Protein AF-T1A8V9-F1 (afdb_monomer)

Organism: NCBI:txid410659

Solvent-accessible surface area (backbone atoms only — not comparable to full-atom values): 9589 Å² total; per-residue (Å²): 87,64,84,59,50,48,57,68,60,52,50,52,54,52,43,55,54,43,43,75,70,75,42,54,69,46,78,44,52,84,74,65,46,68,75,54,47,57,52,51,51,59,44,57,76,64,73,70,62,53,62,66,59,52,40,50,54,50,48,50,42,48,51,51,43,40,65,73,47,48,50,55,38,48,75,71,71,28,50,74,46,60,74,53,56,71,68,54,47,49,56,58,28,43,79,59,70,44,58,63,68,63,60,52,62,76,48,71,85,59,79,80,70,95,72,84,83,74,47,82,65,59,67,69,61,28,51,52,46,43,50,69,74,30,94,45,84,80,68,58,46,61,69,83,10,33,44,81,71,63,74,40,97,45,56,71,59,8,40,73,76,96

Nearest PDB structures (foldseek):
  5h70-assembly1_B  TM=8.940E-01  e=1.070E-09  Sulfurisphaera tokodaii str. 7
  4rzx-assembly1_A  TM=8.769E-01  e=1.833E-09  Sulfurisphaera tokodaii str. 7
  2plr-assembly1_B  TM=8.848E-01  e=3.690E-09  Sulfurisphaera tokodaii str. 7
  5h56-assembly1_B  TM=8.043E-01  e=2.915E-06  Aquifex aeolicus VF5
  5xb5-assembly1_B  TM=7.440E-01  e=2.618E-06  Aquifex aeolicus VF5

Sequence (162 aa):
GTDGSGKSTQAELLKLYFESKGQGVVISSCNTAELIRGAIKKLKERNTLDPVTFCFLYAADFVDRFEHVIIPALSAGKVVIAEQYVYTVFARAIIRGIDRDWITGMFDFALTPARTFYLDVRFEDLLARIQWKSRDERYFDYYEAGMDLNLAGRKKDSFVLY

InterPro domains:
  IPR027417 P-loop containing nucleoside triphosphate hydrolase [G3DSA:3.40.50.300] (1-159)
  IPR027417 P-loop containing nucleoside triphosphate hydrolase [SSF52540] (1-141)
  IPR039430 Thymidylate kinase-like domain [PF02223] (1-137)

pLDDT: mean 84.57, std 12.15, range [51.53, 98.25]

Secondary structure (DSSP, 8-state):
--TTS-HHHHHHHHHHHHHTTT--EEEE-TT--HHHHHHHHHHHHHT---HHHHHHHHHHHHHHHIIIIIHHHHHTT-EEEESS-HHHHHHHHHHTT--HHHHHHTTTTSPPPS--------HHHHHHHHHHH-SSGGGS-TTTTTGGGT--SSHHHHHHH-

Structure (mmCIF, N/CA/C/O backbone):
data_AF-T1A8V9-F1
#
_entry.id   AF-T1A8V9-F1
#
loop_
_atom_site.group_PDB
_atom_site.id
_atom_site.type_symbol
_atom_site.label_atom_id
_atom_site.label_alt_id
_atom_site.label_comp_id
_atom_site.label_asym_id
_atom_site.label_entity_id
_atom_site.label_seq_id
_atom_site.pdbx_PDB_ins_code
_atom_site.Cartn_x
_atom_site.Cartn_y
_atom_site.Cartn_z
_atom_site.occupancy
_atom_site.B_iso_or_equiv
_atom_site.auth_seq_id
_atom_site.auth_comp_id
_atom_site.auth_asym_id
_atom_site.auth_atom_id
_atom_site.pdbx_PDB_model_num
ATOM 1 N N . GLY A 1 1 ? -4.879 4.881 -6.282 1.00 78.88 1 GLY A N 1
ATOM 2 C CA . GLY A 1 1 ? -4.334 6.144 -6.807 1.00 78.88 1 GLY A CA 1
ATOM 3 C C . GLY A 1 1 ? -2.822 6.112 -6.758 1.00 78.88 1 GLY A C 1
ATOM 4 O O . GLY A 1 1 ? -2.252 5.545 -5.827 1.00 78.88 1 GLY A O 1
ATOM 5 N N . THR A 1 2 ? -2.172 6.697 -7.752 1.00 80.19 2 THR A N 1
ATOM 6 C CA . THR A 1 2 ? -0.707 6.783 -7.866 1.00 80.19 2 THR A CA 1
ATOM 7 C C . THR A 1 2 ? -0.133 7.847 -6.924 1.00 80.19 2 THR A C 1
ATOM 9 O O . THR A 1 2 ? -0.859 8.492 -6.153 1.00 80.19 2 THR A O 1
ATOM 12 N N . ASP A 1 3 ? 1.185 7.990 -6.879 1.00 78.44 3 ASP A N 1
ATOM 13 C CA . ASP A 1 3 ? 1.815 9.030 -6.067 1.00 78.44 3 ASP A CA 1
ATOM 14 C C . ASP A 1 3 ? 1.477 10.425 -6.591 1.00 78.44 3 ASP A C 1
ATOM 16 O O . ASP A 1 3 ? 1.291 10.638 -7.781 1.00 78.44 3 ASP A O 1
ATOM 20 N N . GLY A 1 4 ? 1.273 11.375 -5.676 1.00 78.88 4 GLY A N 1
ATOM 21 C CA . GLY A 1 4 ? 0.728 12.694 -6.022 1.00 78.88 4 GLY A CA 1
ATOM 22 C C . GLY A 1 4 ? -0.802 12.751 -6.173 1.00 78.88 4 GLY A C 1
ATOM 23 O O . GLY A 1 4 ? -1.358 13.850 -6.234 1.00 78.88 4 GLY A O 1
ATOM 24 N N . SER A 1 5 ? -1.519 11.620 -6.117 1.00 86.75 5 SER A N 1
ATOM 25 C CA . SER A 1 5 ? -2.989 11.615 -6.246 1.00 86.75 5 SER A CA 1
ATOM 26 C C . SER A 1 5 ? -3.730 12.224 -5.045 1.00 86.75 5 SER A C 1
ATOM 28 O O . SER A 1 5 ? -4.929 12.473 -5.121 1.00 86.75 5 SER A O 1
ATOM 30 N N . GLY A 1 6 ? -3.033 12.472 -3.931 1.00 88.06 6 GLY A N 1
ATOM 31 C CA . GLY A 1 6 ? -3.613 13.045 -2.710 1.00 88.06 6 GLY A CA 1
ATOM 32 C C . GLY A 1 6 ? -4.099 12.018 -1.684 1.00 88.06 6 GLY A C 1
ATOM 33 O O . GLY A 1 6 ? -4.809 12.402 -0.760 1.00 88.06 6 GLY A O 1
ATOM 34 N N . LYS A 1 7 ? -3.703 10.739 -1.813 1.00 90.38 7 LYS A N 1
ATOM 35 C CA . LYS A 1 7 ? -4.072 9.650 -0.882 1.00 90.38 7 LYS A CA 1
ATOM 36 C C . LYS A 1 7 ? -3.896 10.045 0.583 1.00 90.38 7 LYS A C 1
ATOM 38 O O . LYS A 1 7 ? -4.854 9.970 1.338 1.00 90.38 7 LYS A O 1
ATOM 43 N N . SER A 1 8 ? -2.713 10.540 0.944 1.00 88.62 8 SER A N 1
ATOM 44 C CA . SER A 1 8 ? -2.391 10.900 2.328 1.00 88.62 8 SER A CA 1
ATOM 45 C C . SER A 1 8 ? -3.218 12.053 2.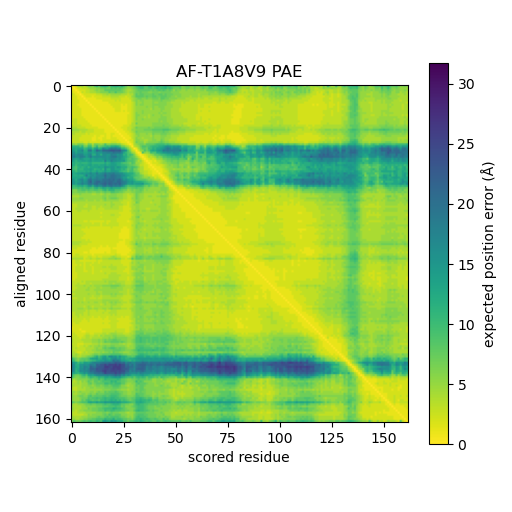857 1.00 88.62 8 SER A C 1
ATOM 47 O O . SER A 1 8 ? -3.701 12.004 3.979 1.00 88.62 8 SER A O 1
ATOM 49 N N . THR A 1 9 ? -3.469 13.062 2.025 1.00 92.00 9 THR A N 1
ATOM 50 C CA . THR A 1 9 ? -4.365 14.160 2.395 1.00 92.00 9 THR A CA 1
ATOM 51 C C . THR A 1 9 ? -5.773 13.641 2.671 1.00 92.00 9 THR A C 1
ATOM 53 O O . THR A 1 9 ? -6.365 13.994 3.683 1.00 92.00 9 THR A O 1
ATOM 56 N N . GLN A 1 10 ? -6.303 12.776 1.805 1.00 94.69 10 GLN A N 1
ATOM 57 C CA . GLN A 1 10 ? -7.641 12.214 1.987 1.00 94.69 10 GLN A CA 1
ATOM 58 C C . GLN A 1 10 ? -7.713 11.251 3.180 1.00 94.69 10 GLN A C 1
ATOM 60 O O . GLN A 1 10 ? -8.709 11.253 3.895 1.00 94.69 10 GLN A O 1
ATOM 65 N N . ALA A 1 11 ? -6.659 10.473 3.436 1.00 94.69 11 ALA A N 1
ATOM 66 C CA . ALA A 1 11 ? -6.573 9.587 4.593 1.00 94.69 11 ALA A CA 1
ATOM 67 C C . ALA A 1 11 ? -6.598 10.370 5.914 1.00 94.69 11 ALA A C 1
ATOM 69 O O . ALA A 1 11 ? -7.358 10.013 6.811 1.00 94.69 11 ALA A O 1
ATOM 70 N N . GLU A 1 12 ? -5.837 11.463 6.014 1.00 95.38 12 GLU A N 1
ATOM 71 C CA . GLU A 1 12 ? -5.840 12.336 7.196 1.00 95.38 12 GLU A CA 1
ATOM 72 C C . GLU A 1 12 ? -7.191 13.036 7.391 1.00 95.38 12 GLU A C 1
ATOM 74 O O . GLU A 1 12 ? -7.726 13.059 8.496 1.00 95.38 12 GLU A O 1
ATOM 79 N N . LEU A 1 13 ? -7.805 13.550 6.320 1.00 97.12 13 LEU A N 1
ATOM 80 C CA . LEU A 1 13 ? -9.140 14.154 6.406 1.00 97.12 13 LEU A CA 1
ATOM 81 C C . LEU A 1 13 ? -10.201 13.140 6.854 1.00 97.12 13 LEU A C 1
ATOM 83 O O . LEU A 1 13 ? -11.053 13.454 7.685 1.00 97.12 13 LEU A O 1
ATOM 87 N N . LEU A 1 14 ? -10.139 11.915 6.330 1.00 96.69 14 LEU A N 1
ATOM 88 C CA . LEU A 1 14 ? -11.053 10.843 6.708 1.00 96.69 14 LEU A CA 1
ATOM 89 C C . LEU A 1 14 ? -10.827 10.391 8.156 1.00 96.69 14 LEU A C 1
ATOM 91 O O . LEU A 1 14 ? -11.791 10.111 8.869 1.00 96.69 14 LEU A O 1
ATOM 95 N N . LYS A 1 15 ? -9.572 10.370 8.611 1.00 97.06 15 LYS A N 1
ATOM 96 C CA . LYS A 1 15 ? -9.235 10.128 10.013 1.00 97.06 15 LYS A CA 1
ATOM 97 C C . LYS A 1 15 ? -9.873 11.176 10.917 1.00 97.06 15 LYS A C 1
ATOM 99 O O . LYS A 1 15 ? -10.619 10.799 11.817 1.00 97.06 15 LYS A O 1
ATOM 104 N N . LEU A 1 16 ? -9.666 12.462 10.629 1.00 97.94 16 LEU A N 1
ATOM 105 C CA . LEU A 1 16 ? -10.261 13.558 11.400 1.00 97.94 16 LEU A CA 1
ATOM 106 C C . LEU A 1 16 ? -11.791 13.467 11.436 1.00 97.94 16 LEU A C 1
ATOM 108 O O . LEU A 1 16 ? -12.404 13.695 12.478 1.00 97.94 16 LEU A O 1
ATOM 112 N N . TYR A 1 17 ? -12.419 13.095 10.317 1.00 97.94 17 TYR A N 1
ATOM 113 C CA . TYR A 1 17 ? -13.862 12.882 10.262 1.00 97.94 17 TYR A CA 1
ATOM 114 C C . TYR A 1 17 ? -14.322 11.804 11.255 1.00 97.94 17 TYR A C 1
ATOM 116 O O . TYR A 1 17 ? -15.231 12.060 12.043 1.00 97.94 17 TYR A O 1
ATOM 124 N N . PHE A 1 18 ? -13.698 10.626 11.267 1.00 97.81 18 PHE A N 1
ATOM 125 C CA . PHE A 1 18 ? -14.088 9.545 12.178 1.00 97.81 18 PHE A CA 1
ATOM 126 C C . PHE A 1 18 ? -13.736 9.834 13.643 1.00 97.81 18 PHE A C 1
ATOM 128 O O . PHE A 1 18 ? -14.541 9.556 14.535 1.00 97.81 18 PHE A O 1
ATOM 135 N N . GLU A 1 19 ? -12.594 10.471 13.900 1.00 97.50 19 GLU A N 1
ATOM 136 C CA . GLU A 1 19 ? -12.224 10.929 15.243 1.00 97.50 19 GLU A CA 1
ATOM 137 C C . GLU A 1 19 ? -13.238 11.952 15.778 1.00 97.50 19 GLU A C 1
ATOM 139 O O . GLU A 1 19 ? -13.651 11.860 16.934 1.00 97.50 19 GLU A O 1
ATOM 144 N N . SER A 1 20 ? -13.753 12.853 14.928 1.00 98.00 20 SER A N 1
ATOM 145 C CA . SER A 1 20 ? -14.822 13.796 15.308 1.00 98.00 20 SER A CA 1
ATOM 146 C C . SER A 1 20 ? -16.146 13.113 15.687 1.00 98.00 20 SER A C 1
ATOM 148 O O . SER A 1 20 ? -17.005 13.725 16.322 1.00 98.00 20 SER A O 1
ATOM 150 N N . LYS A 1 21 ? -16.321 11.839 15.313 1.00 97.62 21 LYS A N 1
ATOM 151 C CA . LYS A 1 21 ? -17.457 10.987 15.697 1.00 97.62 21 LYS A CA 1
ATOM 152 C C . LYS A 1 21 ? -17.164 10.117 16.925 1.00 97.62 21 LYS A C 1
ATOM 154 O O . LYS A 1 21 ? -17.990 9.278 17.272 1.00 97.62 21 LYS A O 1
ATOM 159 N N . GLY A 1 22 ? -16.017 10.307 17.579 1.00 97.25 22 GLY A N 1
ATOM 160 C CA . GLY A 1 22 ? -15.609 9.549 18.762 1.00 97.25 22 GLY A CA 1
ATOM 161 C C . GLY A 1 22 ? -15.075 8.148 18.458 1.00 97.25 22 GLY A C 1
ATOM 162 O O . GLY A 1 22 ? -14.997 7.320 19.362 1.00 97.25 22 GLY A O 1
ATOM 163 N N . GLN A 1 23 ? -14.723 7.853 17.203 1.00 97.31 23 GLN A N 1
ATOM 164 C CA . GLN A 1 23 ? -14.173 6.552 16.824 1.00 97.31 23 GLN A CA 1
ATOM 165 C C . GLN A 1 23 ? -12.646 6.558 16.909 1.00 97.31 23 GLN A C 1
ATOM 167 O O . GLN A 1 23 ? -11.992 7.519 16.512 1.00 97.31 23 GLN A O 1
ATOM 172 N N . GLY A 1 24 ? -12.067 5.458 17.393 1.00 97.50 24 GLY A N 1
ATOM 173 C CA . GLY A 1 24 ? -10.626 5.243 17.302 1.00 97.50 24 GLY A CA 1
ATOM 174 C C . GLY A 1 24 ? -10.225 4.951 15.857 1.00 97.50 24 GLY A C 1
ATOM 175 O O . GLY A 1 24 ? -10.853 4.115 15.208 1.00 97.50 24 GLY A O 1
ATOM 176 N N . VAL A 1 25 ? -9.176 5.608 15.362 1.00 97.88 25 VAL A N 1
ATOM 177 C CA . VAL A 1 25 ? -8.714 5.466 13.974 1.00 97.88 25 VAL A CA 1
ATOM 178 C C . VAL A 1 25 ? -7.221 5.157 13.925 1.00 97.88 25 VAL A C 1
ATOM 180 O O . VAL A 1 25 ? -6.434 5.700 14.699 1.00 97.88 25 VAL A O 1
ATOM 183 N N . VAL A 1 26 ? -6.819 4.291 12.997 1.00 96.25 26 VAL A N 1
ATOM 184 C CA . VAL A 1 26 ? -5.416 3.997 12.682 1.00 96.25 26 VAL A CA 1
ATOM 185 C C . VAL A 1 26 ? -5.196 4.161 11.183 1.00 96.25 26 VAL A C 1
ATOM 187 O O . VAL A 1 26 ? -5.954 3.621 10.380 1.00 96.25 26 VAL A O 1
ATOM 190 N N . ILE A 1 27 ? -4.140 4.882 10.802 1.00 94.25 27 ILE A N 1
ATOM 191 C CA . ILE A 1 27 ? -3.679 4.946 9.411 1.00 94.25 27 ILE A CA 1
ATOM 192 C C . ILE A 1 27 ? -2.541 3.936 9.228 1.00 94.25 27 ILE A C 1
ATOM 194 O O . ILE A 1 27 ? -1.554 3.980 9.960 1.00 94.25 27 ILE A O 1
ATOM 198 N N . SER A 1 28 ? -2.665 3.050 8.238 1.00 90.88 28 SER A N 1
ATOM 199 C CA . SER A 1 28 ? -1.595 2.147 7.797 1.00 90.88 28 SER A CA 1
ATOM 200 C C . SER A 1 28 ? -1.003 2.657 6.482 1.00 90.88 28 SER A C 1
ATOM 202 O O . SER A 1 28 ? -1.644 2.599 5.428 1.00 90.88 28 SER A O 1
ATOM 204 N N . SER A 1 29 ? 0.226 3.168 6.543 1.00 80.88 29 SER A N 1
ATOM 205 C CA . SER A 1 29 ? 0.986 3.641 5.382 1.00 80.88 29 SER A CA 1
ATOM 206 C C . SER A 1 29 ? 2.055 2.617 4.988 1.00 80.88 29 SER A C 1
ATOM 208 O O . SER A 1 29 ? 2.702 2.042 5.858 1.00 80.88 29 SER A O 1
ATOM 210 N N . CYS A 1 30 ? 2.311 2.417 3.686 1.00 64.62 30 CYS A N 1
ATOM 211 C CA . CYS A 1 30 ? 3.382 1.521 3.175 1.00 64.62 30 CYS A CA 1
ATOM 212 C C . CYS A 1 30 ? 4.795 1.920 3.645 1.00 64.62 30 CYS A C 1
ATOM 214 O O . CYS A 1 30 ? 5.744 1.160 3.564 1.00 64.62 30 CYS A O 1
ATOM 216 N N . ASN A 1 31 ? 4.877 3.122 4.211 1.00 59.50 31 ASN A N 1
ATOM 217 C CA . ASN A 1 31 ? 5.856 3.574 5.171 1.00 59.50 31 ASN A CA 1
ATOM 218 C C . ASN A 1 31 ? 6.397 2.535 6.162 1.00 59.50 31 ASN A C 1
ATOM 220 O O . ASN A 1 31 ? 7.575 2.537 6.446 1.00 59.50 31 ASN A O 1
ATOM 224 N N . THR A 1 32 ? 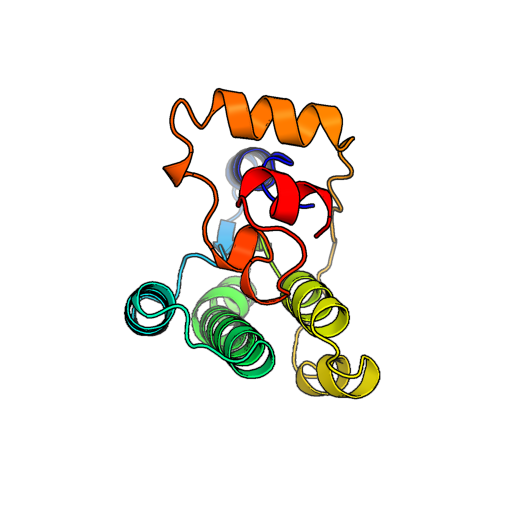5.513 1.820 6.868 1.00 51.97 32 THR A N 1
ATOM 225 C CA . THR A 1 32 ? 5.667 1.712 8.334 1.00 51.97 32 THR A CA 1
ATOM 226 C C . THR A 1 32 ? 6.660 0.672 8.857 1.00 51.97 32 THR A C 1
ATOM 228 O O . THR A 1 32 ? 7.235 0.940 9.914 1.00 51.97 32 THR A O 1
ATOM 231 N N . ALA A 1 33 ? 6.953 -0.419 8.142 1.00 58.12 33 ALA A N 1
ATOM 232 C CA . ALA A 1 33 ? 7.840 -1.470 8.649 1.00 58.12 33 ALA A CA 1
ATOM 233 C C . ALA A 1 33 ? 9.300 -0.981 8.740 1.00 58.12 33 ALA A C 1
ATOM 235 O O . ALA A 1 33 ? 10.024 -0.874 7.747 1.00 58.12 33 ALA A O 1
ATOM 236 N N . GLU A 1 34 ? 9.753 -0.642 9.947 1.00 58.75 34 GLU A N 1
ATOM 237 C CA . GLU A 1 34 ? 11.093 -0.097 10.211 1.00 58.75 34 GLU A CA 1
ATOM 238 C C . GLU A 1 34 ? 12.213 -1.064 9.781 1.00 58.75 34 GLU A C 1
ATOM 240 O O . GLU A 1 34 ? 13.194 -0.650 9.154 1.00 58.75 34 GLU A O 1
ATOM 245 N N . LEU A 1 35 ? 12.009 -2.367 10.014 1.00 58.56 35 LEU A N 1
ATOM 246 C CA . LEU A 1 35 ? 12.926 -3.445 9.626 1.00 58.56 35 LEU A CA 1
ATOM 247 C C . LEU A 1 35 ? 13.109 -3.540 8.106 1.00 58.56 35 LEU A C 1
ATOM 249 O O . LEU A 1 35 ? 14.233 -3.644 7.606 1.00 58.56 35 LEU A O 1
ATOM 253 N N . ILE A 1 36 ? 12.008 -3.462 7.361 1.00 65.06 36 ILE A N 1
ATOM 254 C CA . ILE A 1 36 ? 12.012 -3.613 5.905 1.00 65.06 36 ILE A CA 1
ATOM 255 C C . ILE A 1 36 ? 12.495 -2.323 5.243 1.00 65.06 36 ILE A C 1
ATOM 257 O O . ILE A 1 36 ? 13.233 -2.384 4.262 1.00 65.06 36 ILE A O 1
ATOM 261 N N . ARG A 1 37 ? 12.214 -1.150 5.825 1.00 65.56 37 ARG A N 1
ATOM 262 C CA . ARG A 1 37 ? 12.735 0.135 5.335 1.00 65.56 37 ARG A CA 1
ATOM 263 C C . ARG A 1 37 ? 14.252 0.176 5.250 1.00 65.56 37 ARG A C 1
ATOM 265 O O . ARG A 1 37 ? 14.780 0.664 4.255 1.00 65.56 37 ARG A O 1
ATOM 272 N N . GLY A 1 38 ? 14.959 -0.324 6.264 1.00 67.25 38 GLY A N 1
ATOM 273 C CA . GLY A 1 38 ? 16.424 -0.358 6.256 1.00 67.25 38 GLY A CA 1
ATOM 274 C C . GLY A 1 38 ? 16.980 -1.249 5.141 1.00 67.25 38 GLY A C 1
ATOM 275 O O . GLY A 1 38 ? 17.915 -0.854 4.439 1.00 67.25 38 GLY A O 1
ATOM 276 N N . ALA A 1 39 ? 16.376 -2.424 4.949 1.00 67.94 39 ALA A N 1
ATOM 277 C CA . ALA A 1 39 ? 16.751 -3.365 3.897 1.00 67.94 39 ALA A CA 1
ATOM 278 C C . ALA A 1 39 ? 16.419 -2.816 2.503 1.00 67.94 39 ALA A C 1
ATOM 280 O O . ALA A 1 39 ? 17.309 -2.731 1.659 1.00 67.94 39 ALA A O 1
ATOM 281 N N . ILE A 1 40 ? 15.182 -2.352 2.290 1.00 67.94 40 ILE A N 1
ATOM 282 C CA . ILE A 1 40 ? 14.748 -1.700 1.052 1.00 67.94 40 ILE A CA 1
ATOM 283 C C . ILE A 1 40 ? 15.671 -0.529 0.742 1.00 67.94 40 ILE A C 1
ATOM 285 O O . ILE A 1 40 ? 16.181 -0.459 -0.365 1.00 67.94 40 ILE A O 1
ATOM 289 N N . LYS A 1 41 ? 15.956 0.363 1.697 1.00 68.38 41 LYS A N 1
ATOM 290 C CA . LYS A 1 41 ? 16.827 1.521 1.462 1.00 68.38 41 LYS A CA 1
ATOM 291 C C . LYS A 1 41 ? 18.223 1.103 0.988 1.00 68.38 41 LYS A C 1
ATOM 293 O O . LYS A 1 41 ? 18.674 1.593 -0.042 1.00 68.38 41 LYS A O 1
ATOM 298 N N . LYS A 1 42 ? 18.874 0.160 1.678 1.00 68.81 42 LYS A N 1
ATOM 299 C CA . LYS A 1 42 ? 20.209 -0.342 1.297 1.00 68.81 42 LYS A CA 1
ATOM 300 C C . LYS A 1 42 ? 20.218 -1.043 -0.062 1.00 68.81 42 LYS A C 1
ATOM 302 O O . LYS A 1 42 ? 21.194 -0.951 -0.801 1.00 68.81 42 LYS A O 1
ATOM 307 N N . LEU A 1 43 ? 19.150 -1.764 -0.390 1.00 66.38 43 LEU A N 1
ATOM 308 C CA . LEU A 1 43 ? 19.018 -2.465 -1.667 1.00 66.38 43 LEU A CA 1
ATOM 309 C C . LEU A 1 43 ? 18.673 -1.494 -2.807 1.00 66.38 43 LEU A C 1
ATOM 311 O O . LEU A 1 43 ? 19.187 -1.635 -3.917 1.00 66.38 43 LEU A O 1
ATOM 315 N N . LYS A 1 44 ? 17.887 -0.451 -2.514 1.00 65.12 44 LYS A N 1
ATOM 316 C CA . LYS A 1 44 ? 17.612 0.660 -3.427 1.00 65.12 44 LYS A CA 1
ATOM 317 C C . LYS A 1 44 ? 18.878 1.440 -3.763 1.00 65.12 44 LYS A C 1
ATOM 319 O O . LYS A 1 44 ? 19.081 1.761 -4.922 1.00 65.12 44 LYS A O 1
ATOM 324 N N . GLU A 1 45 ? 19.759 1.679 -2.792 1.00 66.94 45 GLU A N 1
ATOM 325 C CA . GLU A 1 45 ? 21.043 2.368 -3.010 1.00 66.94 45 GLU A CA 1
ATOM 326 C C . GLU A 1 45 ? 21.952 1.654 -4.023 1.00 66.94 45 GLU A C 1
ATOM 328 O O . GLU A 1 45 ? 22.780 2.299 -4.663 1.00 66.94 45 GLU A O 1
ATOM 333 N N . ARG A 1 46 ? 21.788 0.336 -4.204 1.00 65.81 46 ARG A N 1
ATOM 334 C CA . ARG A 1 46 ? 22.574 -0.450 -5.163 1.00 65.81 46 ARG A CA 1
ATOM 335 C C . ARG A 1 46 ? 21.943 -0.553 -6.553 1.00 65.81 46 ARG A C 1
ATOM 337 O O . ARG A 1 46 ? 22.638 -0.978 -7.464 1.00 65.81 46 ARG A O 1
ATOM 344 N N . ASN A 1 47 ? 20.673 -0.167 -6.738 1.00 66.75 47 ASN A N 1
ATOM 345 C CA . ASN A 1 47 ? 19.921 -0.307 -8.002 1.00 66.75 47 ASN A CA 1
ATOM 346 C C . ASN A 1 47 ? 20.032 -1.704 -8.660 1.00 66.75 47 ASN A C 1
ATOM 348 O O . ASN A 1 47 ? 19.965 -1.824 -9.877 1.00 66.75 47 ASN A O 1
ATOM 352 N N . THR A 1 48 ? 20.236 -2.762 -7.870 1.00 66.44 48 THR A N 1
ATOM 353 C CA . THR A 1 48 ? 20.458 -4.130 -8.372 1.00 66.44 48 THR A CA 1
ATOM 354 C C . THR A 1 48 ? 19.338 -5.093 -7.992 1.00 66.44 48 THR A C 1
ATOM 356 O O . THR A 1 48 ? 19.539 -6.304 -8.052 1.00 66.44 48 THR A O 1
ATOM 359 N N . LEU A 1 49 ? 18.194 -4.599 -7.512 1.00 71.44 49 LEU A N 1
ATOM 360 C CA . LEU A 1 49 ? 17.080 -5.492 -7.220 1.00 71.44 49 LEU A CA 1
ATOM 361 C C . LEU A 1 49 ? 16.424 -5.911 -8.522 1.00 71.44 49 LEU A C 1
ATOM 363 O O . LEU A 1 49 ? 15.954 -5.072 -9.286 1.00 71.44 49 LEU A O 1
ATOM 367 N N . ASP A 1 50 ? 16.348 -7.220 -8.714 1.00 78.06 50 ASP A N 1
ATOM 368 C CA . ASP A 1 50 ? 15.456 -7.798 -9.700 1.00 78.06 50 ASP A CA 1
ATOM 369 C C . ASP A 1 50 ? 14.000 -7.346 -9.419 1.00 78.06 50 ASP A C 1
ATOM 371 O O . ASP A 1 50 ? 13.601 -7.293 -8.242 1.00 78.06 50 ASP A O 1
ATOM 375 N N . PRO A 1 51 ? 13.197 -7.018 -10.452 1.00 76.06 51 PRO A N 1
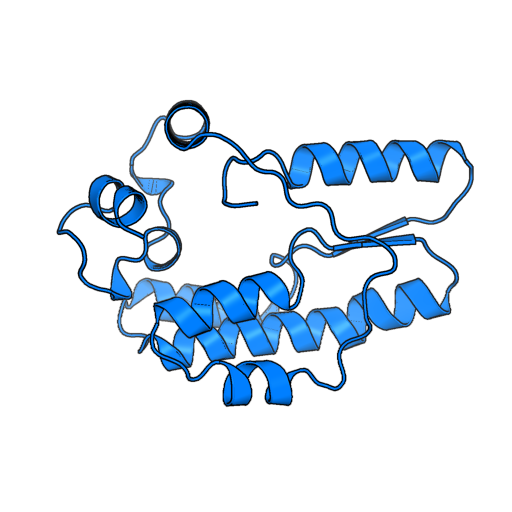ATOM 376 C CA . PRO A 1 51 ? 11.821 -6.549 -10.290 1.00 76.06 51 PRO A CA 1
ATOM 377 C C . PRO A 1 51 ? 10.954 -7.462 -9.412 1.00 76.06 51 PRO A C 1
ATOM 379 O O . PRO A 1 51 ? 10.156 -6.971 -8.609 1.00 76.06 51 PRO A O 1
ATOM 382 N N . VAL A 1 52 ? 11.150 -8.783 -9.489 1.00 80.19 52 VAL A N 1
ATOM 383 C CA . VAL A 1 52 ? 10.403 -9.747 -8.671 1.00 80.19 52 VAL A CA 1
ATOM 384 C C . VAL A 1 52 ? 10.798 -9.630 -7.199 1.00 80.19 52 VAL A C 1
ATOM 386 O O . VAL A 1 52 ? 9.941 -9.627 -6.313 1.00 80.19 52 VAL A O 1
ATOM 389 N N . THR A 1 53 ? 12.090 -9.442 -6.921 1.00 82.31 53 THR A N 1
ATOM 390 C CA . THR A 1 53 ? 12.584 -9.222 -5.551 1.00 82.31 53 THR A CA 1
ATOM 391 C C . THR A 1 53 ? 11.996 -7.946 -4.954 1.00 82.31 53 THR A C 1
ATOM 393 O O . THR A 1 53 ? 11.580 -7.935 -3.795 1.00 82.31 53 THR A O 1
ATOM 396 N N . PHE A 1 54 ? 11.906 -6.874 -5.745 1.00 78.44 54 PHE A N 1
ATOM 397 C CA . PHE A 1 54 ? 11.269 -5.634 -5.308 1.00 78.44 54 PHE A CA 1
ATOM 398 C C . PHE A 1 54 ? 9.798 -5.853 -4.921 1.00 78.44 54 PHE A C 1
ATOM 400 O O . PHE A 1 54 ? 9.367 -5.398 -3.860 1.00 78.44 54 PHE A O 1
ATOM 407 N N . CYS A 1 55 ? 9.040 -6.611 -5.716 1.00 80.62 55 CYS A N 1
ATOM 408 C CA . CYS A 1 55 ? 7.657 -6.964 -5.394 1.00 80.62 55 CYS A CA 1
ATOM 409 C 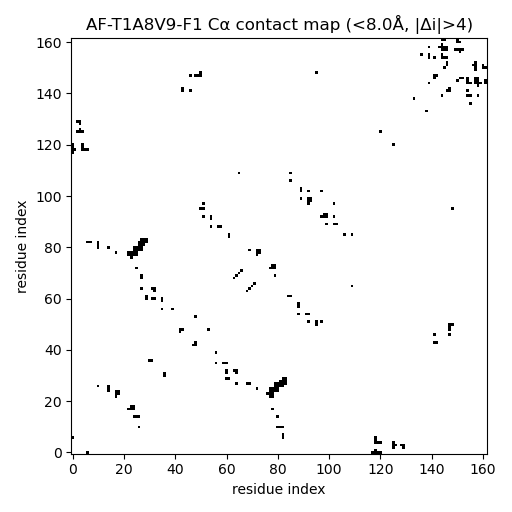C . CYS A 1 55 ? 7.534 -7.757 -4.089 1.00 80.62 55 CYS A C 1
ATOM 411 O O . CYS A 1 55 ? 6.660 -7.449 -3.279 1.00 80.62 55 CYS A O 1
ATOM 413 N N . PHE A 1 56 ? 8.430 -8.715 -3.838 1.00 84.19 56 PHE A N 1
ATOM 414 C CA . PHE A 1 56 ? 8.435 -9.460 -2.578 1.00 84.19 56 PHE A CA 1
ATOM 415 C C . PHE A 1 56 ? 8.746 -8.591 -1.361 1.00 84.19 56 PHE A C 1
ATOM 417 O O . PHE A 1 56 ? 8.184 -8.819 -0.295 1.00 84.19 56 PHE A O 1
ATOM 424 N N . LEU A 1 57 ? 9.593 -7.569 -1.500 1.00 83.75 57 LEU A N 1
ATOM 425 C CA . LEU A 1 57 ? 9.847 -6.630 -0.405 1.00 83.75 57 LEU A CA 1
ATOM 426 C C . LEU A 1 57 ? 8.587 -5.826 -0.050 1.00 83.75 57 LEU A C 1
ATOM 428 O O . LEU A 1 57 ? 8.301 -5.629 1.130 1.00 83.75 57 LEU A O 1
ATOM 432 N N . TYR A 1 58 ? 7.798 -5.423 -1.050 1.00 82.00 58 TYR A N 1
ATOM 433 C CA . TYR A 1 58 ? 6.491 -4.793 -0.819 1.00 82.00 58 TYR A CA 1
ATOM 434 C C . TYR A 1 58 ? 5.463 -5.767 -0.240 1.00 82.00 58 TYR A C 1
ATOM 436 O O . TYR A 1 58 ? 4.664 -5.378 0.610 1.00 82.00 58 TYR A O 1
ATOM 444 N N . ALA A 1 59 ? 5.489 -7.029 -0.672 1.00 87.44 59 ALA A N 1
ATOM 445 C CA . ALA A 1 59 ? 4.658 -8.078 -0.097 1.00 87.44 59 ALA A CA 1
ATOM 446 C C . ALA A 1 59 ? 4.971 -8.288 1.391 1.00 87.44 59 ALA A C 1
ATOM 448 O O . ALA A 1 59 ? 4.058 -8.315 2.212 1.00 87.44 59 ALA A O 1
ATOM 449 N N . ALA A 1 60 ? 6.256 -8.361 1.742 1.00 87.56 60 ALA A N 1
ATOM 450 C CA . ALA A 1 60 ? 6.708 -8.497 3.120 1.00 87.56 60 ALA A CA 1
ATOM 451 C C . ALA A 1 60 ? 6.300 -7.290 3.982 1.00 87.56 60 ALA A C 1
ATOM 453 O O . ALA A 1 60 ? 5.802 -7.485 5.087 1.00 87.56 60 ALA A O 1
ATOM 454 N N . ASP A 1 61 ? 6.441 -6.057 3.471 1.00 85.75 61 ASP A N 1
ATOM 455 C CA . ASP A 1 61 ? 5.963 -4.850 4.170 1.00 85.75 61 ASP A CA 1
ATOM 456 C C . ASP A 1 61 ? 4.453 -4.900 4.413 1.00 85.75 61 ASP A C 1
ATOM 458 O O . ASP A 1 61 ? 3.979 -4.564 5.499 1.00 85.75 61 ASP A O 1
ATOM 462 N N . PHE A 1 62 ? 3.682 -5.341 3.416 1.00 89.69 62 PHE A N 1
ATOM 463 C CA . PHE A 1 62 ? 2.247 -5.498 3.586 1.00 89.69 62 PHE A CA 1
ATOM 464 C C . PHE A 1 62 ? 1.914 -6.513 4.680 1.00 89.69 62 PHE A C 1
ATOM 466 O O . PHE A 1 62 ? 1.111 -6.188 5.549 1.00 89.69 62 PHE A O 1
ATOM 473 N N . VAL A 1 63 ? 2.516 -7.706 4.646 1.00 90.75 63 VAL A N 1
ATOM 474 C CA . VAL A 1 63 ? 2.265 -8.768 5.636 1.00 90.75 63 VAL A CA 1
ATOM 475 C C . VAL A 1 63 ? 2.590 -8.274 7.044 1.00 90.75 63 VAL A C 1
ATOM 477 O O . VAL A 1 63 ? 1.771 -8.427 7.946 1.00 90.75 63 VAL A O 1
ATOM 480 N N . ASP A 1 64 ? 3.732 -7.606 7.225 1.00 89.12 64 ASP A N 1
ATOM 481 C CA . ASP A 1 64 ? 4.129 -7.052 8.521 1.00 89.12 64 ASP A CA 1
ATOM 482 C C . ASP A 1 64 ? 3.095 -6.052 9.059 1.00 89.12 64 ASP A C 1
ATOM 484 O O . ASP A 1 64 ? 2.617 -6.173 10.189 1.00 89.12 64 ASP A O 1
ATOM 488 N N . ARG A 1 65 ? 2.671 -5.093 8.227 1.00 90.25 65 ARG A N 1
ATOM 489 C CA . ARG A 1 65 ? 1.636 -4.123 8.615 1.00 90.25 65 ARG A CA 1
ATOM 490 C C . ARG A 1 65 ? 0.280 -4.779 8.822 1.00 90.25 65 ARG A C 1
ATOM 492 O O . ARG A 1 65 ? -0.502 -4.309 9.648 1.00 90.25 65 ARG A O 1
ATOM 499 N N . PHE A 1 66 ? -0.032 -5.814 8.057 1.00 92.81 66 PHE A N 1
ATOM 500 C CA . PHE A 1 66 ? -1.291 -6.524 8.165 1.00 92.81 66 PHE A CA 1
ATOM 501 C C . PHE A 1 66 ? -1.414 -7.186 9.542 1.00 92.81 66 PHE A C 1
ATOM 503 O O . PHE A 1 66 ? -2.369 -6.895 10.263 1.00 92.81 66 PHE A O 1
ATOM 510 N N . GLU A 1 67 ? -0.399 -7.946 9.950 1.00 92.94 67 GLU A N 1
ATOM 511 C CA . GLU A 1 67 ? -0.362 -8.665 11.229 1.00 92.94 67 GLU A CA 1
ATOM 512 C C . GLU A 1 67 ? -0.188 -7.741 12.441 1.00 92.94 67 GLU A C 1
ATOM 514 O O . GLU A 1 67 ? -0.847 -7.921 13.464 1.00 92.94 67 GLU A O 1
ATOM 519 N N . HIS A 1 68 ? 0.667 -6.719 12.342 1.00 91.56 68 HIS A N 1
ATOM 520 C CA . HIS A 1 68 ? 1.041 -5.908 13.507 1.00 91.56 68 HIS A CA 1
ATOM 521 C C . HIS A 1 68 ? 0.256 -4.598 13.647 1.00 91.56 68 HIS A C 1
ATOM 523 O O . HIS A 1 68 ? 0.231 -4.013 14.731 1.00 91.56 68 HIS A O 1
ATOM 529 N N . VAL A 1 69 ? -0.397 -4.117 12.583 1.00 92.12 69 VAL A N 1
ATOM 530 C CA . VAL A 1 69 ? -1.130 -2.836 12.595 1.00 92.12 69 VAL A CA 1
ATOM 531 C C . VAL A 1 69 ? -2.604 -3.024 12.260 1.00 92.12 69 VAL A C 1
ATOM 533 O O . VAL A 1 69 ? -3.461 -2.572 13.019 1.00 92.12 69 VAL A O 1
ATOM 536 N N . ILE A 1 70 ? -2.920 -3.676 11.139 1.00 94.62 70 ILE A N 1
ATOM 537 C CA . ILE A 1 70 ? -4.293 -3.749 10.618 1.00 94.62 70 ILE A CA 1
ATOM 538 C C . ILE A 1 70 ? -5.147 -4.679 11.480 1.00 94.62 70 ILE A C 1
ATOM 540 O O . ILE A 1 70 ? -6.161 -4.236 12.021 1.00 94.62 70 ILE A O 1
ATOM 544 N N . ILE A 1 71 ? -4.734 -5.938 11.647 1.00 96.50 71 ILE A N 1
ATOM 545 C CA . ILE A 1 71 ? -5.486 -6.934 12.419 1.00 96.50 71 ILE A CA 1
ATOM 546 C C . ILE A 1 71 ? -5.696 -6.495 13.881 1.00 96.50 71 ILE A C 1
ATOM 548 O O . ILE A 1 71 ? -6.847 -6.519 14.334 1.00 96.50 71 ILE A O 1
ATOM 552 N N . PRO A 1 72 ? -4.677 -6.012 14.623 1.00 96.94 72 PRO A N 1
ATOM 553 C CA . PRO A 1 72 ? -4.869 -5.582 16.006 1.00 96.94 72 PRO A CA 1
ATOM 554 C C . PRO A 1 72 ? -5.787 -4.362 16.125 1.00 96.94 72 PRO A C 1
ATOM 556 O O . PRO A 1 72 ? -6.616 -4.299 17.033 1.00 96.94 72 PRO A O 1
ATOM 559 N N . ALA A 1 73 ? -5.689 -3.398 15.202 1.00 96.94 73 ALA A N 1
ATOM 560 C CA . ALA A 1 73 ? -6.549 -2.217 15.214 1.00 96.94 73 ALA A CA 1
ATOM 561 C C . ALA A 1 73 ? -8.017 -2.572 14.941 1.00 96.94 73 ALA A C 1
ATOM 563 O O . ALA A 1 73 ? -8.897 -2.101 15.666 1.00 96.94 73 ALA A O 1
ATOM 564 N N . LEU A 1 74 ? -8.279 -3.434 13.954 1.00 97.44 74 LEU A N 1
ATOM 565 C CA . LEU A 1 74 ? -9.626 -3.936 13.677 1.00 97.44 74 LEU A CA 1
ATOM 566 C C . LEU A 1 74 ? -10.182 -4.735 14.862 1.00 97.44 74 LEU A C 1
ATOM 568 O O . LEU A 1 74 ? -11.326 -4.522 15.257 1.00 97.44 74 LEU A O 1
ATOM 572 N N . SER A 1 75 ? -9.360 -5.590 15.478 1.00 97.62 75 SER A N 1
ATOM 573 C CA . SER A 1 75 ? -9.746 -6.384 16.656 1.00 97.62 75 SER A CA 1
ATOM 574 C C . SER A 1 75 ? -10.091 -5.505 17.864 1.00 97.62 75 SER A C 1
ATOM 576 O O . SER A 1 75 ? -10.959 -5.851 18.659 1.00 97.62 75 SER A O 1
ATOM 578 N N . ALA A 1 76 ? -9.462 -4.332 17.977 1.00 97.88 76 ALA A N 1
ATOM 579 C CA . ALA A 1 76 ? -9.771 -3.319 18.984 1.00 97.88 76 ALA A CA 1
ATOM 580 C C . ALA A 1 76 ? -10.999 -2.446 18.640 1.00 97.88 76 ALA A C 1
ATOM 582 O O . ALA A 1 76 ? -11.249 -1.452 19.323 1.00 97.88 76 ALA A O 1
ATOM 583 N N . GLY A 1 77 ? -11.741 -2.763 17.573 1.00 97.44 77 GLY A N 1
ATOM 584 C CA . GLY A 1 77 ? -12.920 -2.010 17.134 1.00 97.44 77 GLY A CA 1
ATOM 585 C C . GLY A 1 77 ? -12.604 -0.651 16.501 1.00 97.44 77 GLY A C 1
ATOM 586 O O . GLY A 1 77 ? -13.488 0.202 16.414 1.00 97.44 77 GLY A O 1
ATOM 587 N N . LYS A 1 78 ? -11.353 -0.417 16.080 1.00 98.25 78 LYS A N 1
ATOM 588 C CA . LYS A 1 78 ? -10.942 0.838 15.437 1.00 98.25 78 LYS A CA 1
ATOM 589 C C . LYS A 1 78 ? -11.240 0.821 13.940 1.00 98.25 78 LYS A C 1
ATOM 591 O O . LYS A 1 78 ? -11.234 -0.223 13.291 1.00 98.25 78 LYS A O 1
ATOM 596 N N . VAL A 1 79 ? -11.409 2.010 13.370 1.00 98.06 79 VAL A N 1
ATOM 597 C CA . VAL A 1 79 ? -11.404 2.209 11.919 1.00 98.06 79 VAL A CA 1
ATOM 598 C C . VAL A 1 79 ? -9.960 2.163 11.423 1.00 98.06 79 VAL A C 1
ATOM 600 O O . VAL A 1 79 ? -9.103 2.893 11.922 1.00 98.06 79 VAL A O 1
ATOM 603 N N . VAL A 1 80 ? -9.685 1.333 10.417 1.00 97.38 80 VAL A N 1
ATOM 604 C CA . VAL A 1 80 ? -8.372 1.280 9.762 1.00 97.38 80 VAL A CA 1
ATOM 605 C C . VAL A 1 80 ? -8.453 1.924 8.386 1.00 97.38 80 VAL A C 1
ATOM 607 O O . VAL A 1 80 ? -9.242 1.513 7.538 1.00 97.38 80 VAL A O 1
ATOM 610 N N . ILE A 1 81 ? -7.605 2.923 8.158 1.00 96.62 81 ILE A N 1
ATOM 611 C CA . ILE A 1 81 ? -7.442 3.597 6.871 1.00 96.62 81 ILE A CA 1
ATOM 612 C C . ILE A 1 81 ? -6.097 3.160 6.292 1.00 96.62 81 ILE A C 1
ATOM 614 O O . ILE A 1 81 ? -5.041 3.600 6.738 1.00 96.62 81 ILE A O 1
ATOM 618 N N . ALA A 1 82 ? -6.121 2.274 5.300 1.00 93.56 82 ALA A N 1
ATOM 619 C CA . ALA A 1 82 ? -4.916 1.850 4.594 1.00 93.56 82 ALA A CA 1
ATOM 620 C C . ALA A 1 82 ? -4.695 2.728 3.354 1.00 93.56 82 ALA A C 1
ATOM 622 O O . ALA A 1 82 ? -5.494 2.699 2.420 1.00 93.56 82 ALA A O 1
ATOM 623 N N . GLU A 1 83 ? -3.602 3.495 3.316 1.00 89.38 83 GLU A N 1
ATOM 624 C CA . GLU A 1 83 ? -3.255 4.307 2.136 1.00 89.38 83 GLU A CA 1
ATOM 625 C C . GLU A 1 83 ? -2.837 3.440 0.943 1.00 89.38 83 GLU A C 1
ATOM 627 O O . GLU A 1 83 ? -3.025 3.810 -0.219 1.00 89.38 83 GLU A O 1
ATOM 632 N N . GLN A 1 84 ? -2.230 2.293 1.247 1.00 87.38 84 GLN A N 1
ATOM 633 C CA . GLN A 1 84 ? -1.834 1.266 0.298 1.00 87.38 84 GLN A CA 1
ATOM 634 C C . GLN A 1 84 ? -2.166 -0.100 0.898 1.00 87.38 84 GLN A C 1
ATOM 636 O O . GLN A 1 84 ? -1.783 -0.412 2.030 1.00 87.38 84 GLN A O 1
ATOM 641 N N . TYR A 1 85 ? -2.881 -0.896 0.113 1.00 92.50 85 TYR A N 1
ATOM 642 C CA . TYR A 1 85 ? -3.329 -2.241 0.462 1.00 92.50 85 TYR A CA 1
ATOM 643 C C . TYR A 1 85 ? -2.799 -3.246 -0.575 1.00 92.50 85 TYR A C 1
ATOM 645 O O . TYR A 1 85 ? -1.955 -2.876 -1.398 1.00 92.50 85 TYR A O 1
ATOM 653 N N . VAL A 1 86 ? -3.297 -4.487 -0.585 1.00 92.62 86 VAL A N 1
ATOM 654 C CA . VAL A 1 86 ? -2.836 -5.541 -1.518 1.00 92.62 86 VAL A CA 1
ATOM 655 C C . VAL A 1 86 ? -2.875 -5.116 -2.988 1.00 92.62 86 VAL A C 1
ATOM 657 O O . VAL A 1 86 ? -1.981 -5.453 -3.757 1.00 92.62 86 VAL A O 1
ATOM 660 N N . TYR A 1 87 ? -3.831 -4.265 -3.368 1.00 91.88 87 TYR A N 1
ATOM 661 C CA . TYR A 1 87 ? -3.963 -3.758 -4.736 1.00 91.88 87 TYR A CA 1
ATOM 662 C C . TYR A 1 87 ? -2.716 -3.017 -5.239 1.00 91.88 87 TYR A C 1
ATOM 664 O O . TYR A 1 87 ? -2.409 -3.075 -6.428 1.00 91.88 87 TYR A O 1
ATOM 672 N N . THR A 1 88 ? -1.977 -2.340 -4.353 1.00 89.19 88 THR A N 1
ATOM 673 C CA . THR A 1 88 ? -0.718 -1.685 -4.730 1.00 89.19 88 THR A CA 1
ATOM 674 C C . THR A 1 88 ? 0.360 -2.715 -5.056 1.00 89.19 88 THR A C 1
ATOM 676 O O . THR A 1 88 ? 1.115 -2.521 -6.008 1.00 89.19 88 THR A O 1
ATOM 679 N N . VAL A 1 89 ? 0.421 -3.814 -4.297 1.00 89.56 89 VAL A N 1
ATOM 680 C CA . VAL A 1 89 ? 1.357 -4.916 -4.555 1.00 89.56 89 VAL A CA 1
ATOM 681 C C . VAL A 1 89 ? 1.021 -5.575 -5.889 1.00 89.56 89 VAL A C 1
ATOM 683 O O . VAL A 1 89 ? 1.910 -5.734 -6.721 1.00 89.56 89 VAL A O 1
ATOM 686 N N . PHE A 1 90 ? -0.261 -5.857 -6.141 1.00 92.44 90 PHE A N 1
ATOM 687 C CA . PHE A 1 90 ? -0.722 -6.459 -7.396 1.00 92.44 90 PHE A CA 1
ATOM 688 C C . PHE A 1 90 ? -0.361 -5.602 -8.608 1.00 92.44 90 PHE A C 1
ATOM 690 O O . PHE A 1 90 ? 0.245 -6.102 -9.551 1.00 92.44 90 PHE A O 1
ATOM 697 N N . ALA A 1 91 ? -0.671 -4.302 -8.571 1.00 90.25 91 ALA A N 1
ATOM 698 C CA . ALA A 1 91 ? -0.359 -3.396 -9.673 1.00 90.25 91 ALA A CA 1
ATOM 699 C C . ALA A 1 91 ? 1.147 -3.376 -9.986 1.00 90.25 91 ALA A C 1
ATOM 701 O O . ALA A 1 91 ? 1.540 -3.492 -11.145 1.00 90.25 91 ALA A O 1
ATOM 702 N N . ARG A 1 92 ? 1.993 -3.300 -8.949 1.00 87.19 92 ARG A N 1
ATOM 703 C CA . ARG A 1 92 ? 3.458 -3.287 -9.095 1.00 87.19 92 ARG A CA 1
ATOM 704 C C . ARG A 1 92 ? 4.030 -4.612 -9.584 1.00 87.19 92 ARG A C 1
ATOM 706 O O . ARG A 1 92 ? 5.028 -4.585 -10.293 1.00 87.19 92 ARG A O 1
ATOM 713 N N . ALA A 1 93 ? 3.435 -5.730 -9.182 1.00 90.31 93 ALA A N 1
ATOM 714 C CA . ALA A 1 93 ? 3.828 -7.074 -9.586 1.00 90.31 93 ALA A CA 1
ATOM 715 C C . ALA A 1 93 ? 3.484 -7.354 -11.049 1.00 90.31 93 ALA A C 1
ATOM 717 O O . ALA A 1 93 ? 4.347 -7.770 -11.818 1.00 90.31 93 ALA A O 1
ATOM 718 N N . ILE A 1 94 ? 2.250 -7.051 -11.450 1.00 92.19 94 ILE A N 1
ATOM 719 C CA . ILE A 1 94 ? 1.751 -7.337 -12.798 1.00 92.19 94 ILE A CA 1
ATOM 720 C C . ILE A 1 94 ? 2.527 -6.536 -13.849 1.00 92.19 94 ILE A C 1
ATOM 722 O O . ILE A 1 94 ? 2.944 -7.098 -14.857 1.00 92.19 94 ILE A O 1
ATOM 726 N N . ILE A 1 95 ? 2.796 -5.246 -13.607 1.00 89.19 95 ILE A N 1
ATOM 727 C CA . ILE A 1 95 ? 3.595 -4.429 -14.542 1.00 89.19 95 ILE A CA 1
ATOM 728 C C . ILE A 1 95 ? 5.059 -4.890 -14.641 1.00 89.19 95 ILE A C 1
ATOM 730 O O . ILE A 1 95 ? 5.730 -4.620 -15.631 1.00 89.19 95 ILE A O 1
ATOM 734 N N . ARG A 1 96 ? 5.542 -5.631 -13.637 1.00 88.56 96 ARG A N 1
ATOM 735 C CA . ARG A 1 96 ? 6.870 -6.262 -13.606 1.00 88.56 96 ARG A CA 1
ATOM 736 C C . ARG A 1 96 ? 6.868 -7.693 -14.154 1.00 88.56 96 ARG A C 1
ATOM 738 O O . ARG A 1 96 ? 7.868 -8.390 -14.029 1.00 88.56 96 ARG A O 1
ATOM 745 N N . GLY A 1 97 ? 5.767 -8.128 -14.770 1.00 89.69 97 GLY A N 1
ATOM 746 C CA . GLY A 1 97 ? 5.664 -9.424 -15.441 1.00 89.69 97 GLY A CA 1
ATOM 747 C C . GLY A 1 97 ? 5.375 -10.608 -14.518 1.00 89.69 97 GLY A C 1
ATOM 748 O O . GLY A 1 97 ? 5.461 -11.748 -14.965 1.00 89.69 97 GLY A O 1
ATOM 749 N N . ILE A 1 98 ? 5.024 -10.368 -13.252 1.00 91.00 98 ILE A N 1
ATOM 750 C CA . ILE A 1 98 ? 4.548 -11.435 -12.367 1.00 91.00 98 ILE A CA 1
ATOM 751 C C . ILE A 1 98 ? 3.130 -11.826 -12.791 1.00 91.00 98 ILE A C 1
ATOM 753 O O . ILE A 1 98 ? 2.280 -10.960 -13.015 1.00 91.00 98 ILE A O 1
ATOM 757 N N . ASP A 1 99 ? 2.882 -13.133 -12.876 1.00 93.69 99 ASP A N 1
ATOM 758 C CA . ASP A 1 99 ? 1.564 -13.671 -13.198 1.00 93.69 99 ASP A CA 1
ATOM 759 C C . ASP A 1 99 ? 0.492 -13.178 -12.213 1.00 93.69 99 ASP A C 1
ATOM 761 O O . ASP A 1 99 ? 0.706 -13.125 -10.996 1.00 93.69 99 ASP A O 1
ATOM 765 N N . ARG A 1 100 ? -0.668 -12.802 -12.763 1.00 93.94 100 ARG A N 1
ATOM 766 C CA . ARG A 1 100 ? -1.764 -12.213 -11.991 1.00 93.94 100 ARG A CA 1
ATOM 767 C C . ARG A 1 100 ? -2.317 -13.207 -10.981 1.00 93.94 100 ARG A C 1
ATOM 769 O O . ARG A 1 100 ? -2.470 -12.835 -9.823 1.00 93.94 100 ARG A O 1
ATOM 776 N N . ASP A 1 101 ? -2.628 -14.418 -11.422 1.00 95.19 101 ASP A N 1
ATOM 777 C CA . ASP A 1 101 ? -3.316 -15.397 -10.583 1.00 95.19 101 ASP A CA 1
ATOM 778 C C . ASP A 1 101 ? -2.392 -15.849 -9.452 1.00 95.19 101 ASP A C 1
ATOM 780 O O . ASP A 1 101 ? -2.801 -15.923 -8.290 1.00 95.19 101 ASP A O 1
ATOM 784 N N . TRP A 1 102 ? -1.110 -16.025 -9.776 1.00 92.69 102 TRP A N 1
ATOM 785 C CA . TRP A 1 102 ? -0.064 -16.318 -8.814 1.00 92.69 102 TRP A CA 1
ATOM 786 C C . TRP A 1 102 ? 0.065 -15.230 -7.739 1.00 92.69 102 TRP A C 1
ATOM 788 O O . TRP A 1 102 ? -0.002 -15.545 -6.549 1.00 92.69 102 TRP A O 1
ATOM 798 N N . ILE A 1 103 ? 0.189 -13.946 -8.119 1.00 92.06 103 ILE A N 1
ATOM 799 C CA . ILE A 1 103 ? 0.321 -12.877 -7.116 1.00 92.06 103 ILE A CA 1
ATOM 800 C C . ILE A 1 103 ? -0.968 -12.673 -6.321 1.00 92.06 103 ILE A C 1
ATOM 802 O O . ILE A 1 103 ? -0.891 -12.357 -5.140 1.00 92.06 103 ILE A O 1
ATOM 806 N 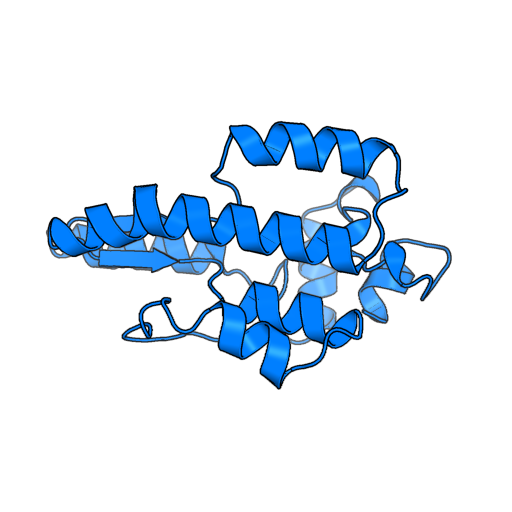N . THR A 1 104 ? -2.152 -12.853 -6.913 1.00 92.31 104 THR A N 1
ATOM 807 C CA . THR A 1 104 ? -3.402 -12.728 -6.152 1.00 92.31 104 THR A CA 1
ATOM 808 C C . THR A 1 104 ? -3.560 -13.856 -5.140 1.00 92.31 104 THR A C 1
ATOM 810 O O . THR A 1 104 ? -3.856 -13.565 -3.984 1.00 92.31 104 THR A O 1
ATOM 813 N N . GLY A 1 105 ? -3.259 -15.102 -5.529 1.00 94.12 105 GLY A N 1
ATOM 814 C CA . GLY A 1 105 ? -3.364 -16.265 -4.642 1.00 94.12 105 GLY A CA 1
ATOM 815 C C . GLY A 1 105 ? -2.407 -16.204 -3.449 1.00 94.12 105 GLY A C 1
ATOM 816 O O . GLY A 1 105 ? -2.713 -16.700 -2.368 1.00 94.12 105 GLY A O 1
ATOM 817 N N . MET A 1 106 ? -1.268 -15.515 -3.588 1.00 91.50 106 MET A N 1
ATOM 818 C CA . MET A 1 106 ? -0.369 -15.257 -2.457 1.00 91.50 106 MET A CA 1
ATOM 819 C C . MET A 1 106 ? -1.024 -14.469 -1.314 1.00 91.50 106 MET A C 1
ATOM 821 O O . MET A 1 106 ? -0.555 -14.561 -0.183 1.00 91.50 106 MET A O 1
ATOM 825 N N . PHE A 1 107 ? -2.065 -13.680 -1.593 1.00 93.88 107 PHE A N 1
ATOM 826 C CA . PHE A 1 107 ? -2.705 -12.785 -0.627 1.00 93.88 107 PHE A CA 1
ATOM 827 C C . PHE A 1 107 ? -4.139 -13.202 -0.284 1.00 93.88 107 PHE A C 1
ATOM 829 O O . PHE A 1 107 ? -4.898 -12.380 0.225 1.00 93.88 107 PHE A O 1
ATOM 836 N N . ASP A 1 108 ? -4.508 -14.471 -0.481 1.00 93.44 108 ASP A N 1
ATOM 837 C CA . ASP A 1 108 ? -5.842 -14.992 -0.130 1.00 93.44 108 ASP A CA 1
ATOM 838 C C . ASP A 1 108 ? -6.175 -14.861 1.370 1.00 93.44 108 ASP A C 1
ATOM 840 O O . ASP A 1 108 ? -7.340 -14.862 1.765 1.00 93.44 108 ASP A O 1
ATOM 844 N N . PHE A 1 109 ? -5.159 -14.694 2.223 1.00 93.44 109 PHE A N 1
ATOM 845 C CA . PHE A 1 109 ? -5.330 -14.413 3.651 1.00 93.44 109 PHE A CA 1
ATOM 846 C C . PHE A 1 109 ? -5.784 -12.969 3.941 1.00 93.44 109 PHE A C 1
ATOM 848 O O . PHE A 1 109 ? -6.243 -12.671 5.046 1.00 93.44 109 PHE A O 1
ATOM 855 N N . ALA A 1 110 ? -5.610 -12.042 2.993 1.00 94.50 110 ALA A N 1
ATOM 856 C CA . ALA A 1 110 ? -5.850 -10.628 3.227 1.00 94.50 110 ALA A CA 1
ATOM 857 C C . ALA A 1 110 ? -7.352 -10.337 3.321 1.00 94.50 110 ALA A C 1
ATOM 859 O O . ALA A 1 110 ? -8.146 -10.695 2.452 1.00 94.50 110 ALA A O 1
ATOM 860 N N . LEU A 1 111 ? -7.750 -9.606 4.365 1.00 95.75 111 LEU A N 1
ATOM 861 C CA . LEU A 1 111 ? -9.146 -9.213 4.546 1.00 95.75 111 LEU A CA 1
ATOM 862 C C . LEU A 1 111 ? -9.631 -8.348 3.378 1.00 95.75 111 LEU A C 1
ATOM 864 O O . LEU A 1 111 ? -8.916 -7.466 2.899 1.00 95.75 111 LEU A O 1
ATOM 868 N N . THR A 1 112 ? -10.880 -8.537 2.958 1.00 95.00 112 THR A N 1
ATOM 869 C CA . THR A 1 112 ? -11.491 -7.648 1.965 1.00 95.00 112 THR A CA 1
ATOM 870 C C . THR A 1 112 ? -11.847 -6.311 2.628 1.00 95.00 112 THR A C 1
ATOM 872 O O . THR A 1 112 ? -12.603 -6.306 3.605 1.00 95.00 112 THR A O 1
ATOM 875 N N . PRO A 1 113 ? -11.346 -5.162 2.132 1.00 95.62 113 PRO A N 1
ATOM 876 C CA . PRO A 1 113 ? -11.693 -3.865 2.700 1.00 95.62 113 PRO A CA 1
ATOM 877 C C . PRO A 1 113 ? -13.193 -3.592 2.593 1.00 95.62 113 PRO A C 1
ATOM 879 O O . PRO A 1 113 ? -13.788 -3.789 1.534 1.00 95.62 113 PRO A O 1
ATOM 882 N N . ALA A 1 114 ? -13.793 -3.039 3.651 1.00 96.69 114 ALA A N 1
ATOM 883 C CA . ALA A 1 114 ? -15.206 -2.657 3.626 1.00 96.69 114 ALA A CA 1
AT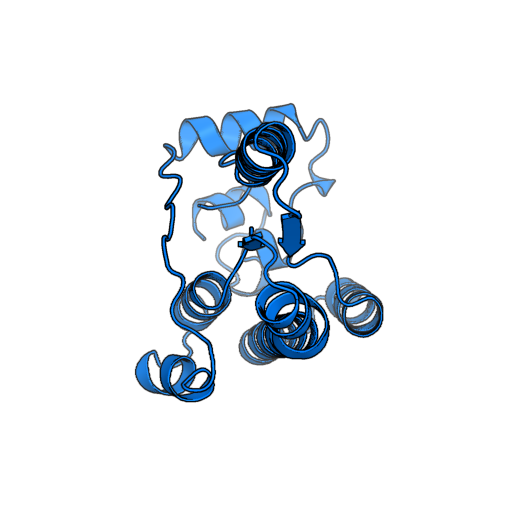OM 884 C C . ALA A 1 114 ? -15.506 -1.648 2.505 1.00 96.69 114 ALA A C 1
ATOM 886 O O . ALA A 1 114 ? -16.566 -1.703 1.882 1.00 96.69 114 ALA A O 1
ATOM 887 N N . ARG A 1 115 ? -14.580 -0.721 2.241 1.00 96.25 115 ARG A N 1
ATOM 888 C CA . ARG A 1 115 ? -14.632 0.234 1.130 1.00 96.25 115 ARG A CA 1
ATOM 889 C C . ARG A 1 115 ? -13.227 0.460 0.588 1.00 96.25 115 ARG A C 1
ATOM 891 O O . ARG A 1 115 ? -12.270 0.522 1.354 1.00 96.25 115 ARG A O 1
ATOM 898 N N . THR A 1 116 ? -13.128 0.620 -0.728 1.00 95.06 116 THR A N 1
ATOM 899 C CA . THR A 1 116 ? -11.883 0.970 -1.420 1.00 95.06 116 THR A CA 1
ATOM 900 C C . THR A 1 116 ? -12.123 2.230 -2.236 1.00 95.06 116 THR A C 1
ATOM 902 O O . THR A 1 116 ? -13.057 2.279 -3.033 1.00 95.06 116 THR A O 1
ATOM 905 N N . PHE A 1 117 ? -11.280 3.243 -2.044 1.00 94.50 117 PHE A N 1
ATOM 906 C CA . PHE A 1 117 ? -11.353 4.495 -2.791 1.00 94.50 117 PHE A CA 1
ATOM 907 C C . PHE A 1 117 ? -10.212 4.566 -3.801 1.00 94.50 117 PHE A C 1
ATOM 909 O O . PHE A 1 117 ? -9.036 4.653 -3.437 1.00 94.50 117 PHE A O 1
ATOM 916 N N . TYR A 1 118 ? -10.559 4.548 -5.085 1.00 93.25 118 TYR A N 1
ATOM 917 C CA . TYR A 1 118 ? -9.603 4.785 -6.154 1.00 93.25 118 TYR A CA 1
ATOM 918 C C . TYR A 1 118 ? -9.595 6.271 -6.518 1.00 93.25 118 TYR A C 1
ATOM 920 O O . TYR A 1 118 ? -10.514 6.781 -7.150 1.00 93.25 118 TYR A O 1
ATOM 928 N N . LEU A 1 119 ? -8.552 6.975 -6.076 1.00 91.75 119 LEU A N 1
ATOM 929 C CA . LEU A 1 119 ? -8.285 8.356 -6.481 1.00 91.75 119 LEU A CA 1
ATOM 930 C C . LEU A 1 119 ? -7.748 8.366 -7.912 1.00 91.75 119 LEU A C 1
ATOM 932 O O . LEU A 1 119 ? -6.535 8.227 -8.107 1.00 91.75 119 LEU A O 1
ATOM 936 N N . ASP A 1 120 ? -8.668 8.492 -8.863 1.00 90.88 120 ASP A N 1
ATOM 937 C CA . ASP A 1 120 ? -8.375 8.686 -10.277 1.00 90.88 120 ASP A CA 1
ATOM 938 C C . ASP A 1 120 ? -8.062 10.161 -10.539 1.00 90.88 120 ASP A C 1
ATOM 940 O O . ASP A 1 120 ? -8.864 11.050 -10.247 1.00 90.88 120 ASP A O 1
ATOM 944 N N . VAL A 1 121 ? -6.849 10.432 -11.005 1.00 89.00 121 VAL A N 1
ATOM 945 C CA . VAL A 1 121 ? -6.349 11.787 -11.231 1.00 89.00 121 VAL A CA 1
ATOM 946 C C . VAL A 1 121 ? -5.661 11.784 -12.579 1.00 89.00 121 VAL A C 1
ATOM 948 O O . VAL A 1 121 ? -4.847 10.902 -12.852 1.00 89.00 121 VAL A O 1
ATOM 951 N N . ARG A 1 122 ? -5.965 12.789 -13.403 1.00 87.56 122 ARG A N 1
ATOM 952 C CA . ARG A 1 122 ? -5.337 12.940 -14.714 1.00 87.56 122 ARG A CA 1
ATOM 953 C C . ARG A 1 122 ? -3.823 13.019 -14.569 1.00 87.56 122 ARG A C 1
ATOM 955 O O . ARG A 1 122 ? -3.301 13.632 -13.631 1.00 87.56 122 ARG A O 1
ATOM 962 N N . PHE A 1 123 ? -3.127 12.413 -15.517 1.00 83.94 123 PHE A N 1
ATOM 963 C CA . PHE A 1 123 ? -1.678 12.298 -15.490 1.00 83.94 123 PHE A CA 1
ATOM 964 C C . PHE A 1 123 ? -0.976 13.665 -15.446 1.00 83.94 123 PHE A C 1
ATOM 966 O O . PHE A 1 123 ? -0.024 13.856 -14.688 1.00 83.94 123 PHE A O 1
ATOM 973 N N . GLU A 1 124 ? -1.492 14.656 -16.173 1.00 84.75 124 GLU A N 1
ATOM 974 C CA . GLU A 1 124 ? -0.936 16.011 -16.209 1.00 84.75 124 GLU A CA 1
ATOM 975 C C . GLU A 1 124 ? -1.023 16.689 -14.834 1.00 84.75 124 GLU A C 1
ATOM 977 O O . GLU A 1 124 ? -0.070 17.333 -14.389 1.00 84.75 124 GLU A O 1
ATOM 982 N N . ASP A 1 125 ? -2.138 16.488 -14.125 1.00 86.75 125 ASP A N 1
ATOM 983 C CA . ASP A 1 125 ? -2.340 17.021 -12.777 1.00 86.75 125 ASP A CA 1
ATOM 984 C C . ASP A 1 125 ? -1.422 16.318 -11.762 1.00 86.75 125 ASP A C 1
ATOM 986 O O . ASP A 1 125 ? -0.895 16.959 -10.849 1.00 86.75 125 ASP A O 1
ATOM 990 N N . LEU A 1 126 ? -1.198 15.006 -11.919 1.00 83.62 126 LEU A N 1
ATOM 991 C CA . LEU A 1 126 ? -0.248 14.242 -11.103 1.00 83.62 126 LEU A CA 1
ATOM 992 C C . LEU A 1 126 ? 1.176 14.763 -11.287 1.00 83.62 126 LEU A C 1
ATOM 994 O O . LEU A 1 126 ? 1.839 15.088 -10.300 1.00 83.62 126 LEU A O 1
ATOM 998 N N . LEU A 1 127 ? 1.624 14.904 -12.537 1.00 80.75 127 LEU A N 1
ATOM 999 C CA . LEU A 1 127 ? 2.942 15.444 -12.854 1.00 80.75 127 LEU A CA 1
ATOM 1000 C C . LEU A 1 127 ? 3.128 16.849 -12.292 1.00 80.75 127 LEU A C 1
ATOM 1002 O O . LEU A 1 127 ? 4.158 17.112 -11.673 1.00 80.75 127 LEU A O 1
ATOM 1006 N N . ALA A 1 128 ? 2.146 17.736 -12.468 1.00 82.56 128 ALA A N 1
ATOM 1007 C CA . ALA A 1 128 ? 2.210 19.094 -11.941 1.00 82.56 128 ALA A CA 1
ATOM 1008 C C . ALA A 1 128 ? 2.335 19.100 -10.408 1.00 82.56 128 ALA A C 1
ATOM 1010 O O . ALA A 1 128 ? 3.152 19.833 -9.854 1.00 82.56 128 ALA A O 1
ATOM 1011 N N . ARG A 1 129 ? 1.581 18.243 -9.707 1.00 81.94 129 ARG A N 1
ATOM 1012 C CA . ARG A 1 129 ? 1.649 18.114 -8.240 1.00 81.94 129 ARG A CA 1
ATOM 1013 C C . ARG A 1 129 ? 2.979 17.548 -7.758 1.00 81.94 129 ARG A C 1
ATOM 1015 O O . ARG A 1 129 ? 3.502 18.019 -6.748 1.00 81.94 129 ARG A O 1
ATOM 1022 N N . ILE A 1 130 ? 3.513 16.545 -8.452 1.00 76.62 130 ILE A N 1
ATOM 1023 C CA . ILE A 1 130 ? 4.815 15.958 -8.128 1.00 76.62 130 ILE A CA 1
ATOM 1024 C C . ILE A 1 130 ? 5.908 17.006 -8.347 1.00 76.62 130 ILE A C 1
ATOM 1026 O O . ILE A 1 130 ? 6.650 17.282 -7.413 1.00 76.62 130 ILE A O 1
ATOM 1030 N N . GLN A 1 131 ? 5.923 17.670 -9.509 1.00 73.50 131 GLN A N 1
ATOM 1031 C CA . GLN A 1 131 ? 6.869 18.745 -9.838 1.00 73.50 131 GLN A CA 1
ATOM 1032 C C . GLN A 1 131 ? 6.786 19.922 -8.862 1.00 73.50 131 GLN A C 1
ATOM 1034 O O . GLN A 1 131 ? 7.809 20.468 -8.468 1.00 73.50 131 GLN A O 1
ATOM 1039 N N . TRP A 1 132 ? 5.582 20.298 -8.425 1.00 66.06 132 TRP A N 1
ATOM 1040 C CA . TRP A 1 132 ? 5.404 21.354 -7.429 1.00 66.06 132 TRP A CA 1
ATOM 1041 C C . TRP A 1 132 ? 5.990 20.974 -6.064 1.00 66.06 132 TRP A C 1
ATOM 1043 O O . TRP A 1 132 ? 6.634 21.796 -5.411 1.00 66.06 132 TRP A O 1
ATOM 1053 N N . LYS A 1 133 ? 5.799 19.719 -5.631 1.00 63.62 133 LYS A N 1
ATOM 1054 C CA . LYS A 1 133 ? 6.430 19.192 -4.410 1.00 63.62 133 LYS A CA 1
ATOM 1055 C C . LYS A 1 133 ? 7.944 19.041 -4.560 1.00 63.62 133 LYS A C 1
ATOM 1057 O O . LYS A 1 133 ? 8.666 19.159 -3.571 1.00 63.62 133 LYS A O 1
ATOM 1062 N N . SER A 1 134 ? 8.421 18.793 -5.775 1.00 54.59 134 SER A N 1
ATOM 1063 C CA . SER A 1 134 ? 9.817 18.539 -6.087 1.00 54.59 134 SER A CA 1
ATOM 1064 C C . SER A 1 134 ? 10.456 19.729 -6.807 1.00 54.59 134 SER A C 1
ATOM 1066 O O . SER A 1 134 ? 10.553 19.753 -8.031 1.00 54.59 134 SER A O 1
ATOM 1068 N N . ARG A 1 135 ? 11.029 20.682 -6.064 1.00 52.00 135 ARG A N 1
ATOM 1069 C CA . ARG A 1 135 ? 12.000 21.636 -6.650 1.00 52.00 135 ARG A CA 1
ATOM 1070 C C . ARG A 1 135 ? 13.303 20.957 -7.131 1.00 52.00 135 ARG A C 1
ATOM 1072 O O . ARG A 1 135 ? 14.240 21.646 -7.513 1.00 52.00 135 ARG A O 1
ATOM 1079 N N . ASP A 1 136 ? 13.372 19.625 -7.086 1.00 53.19 136 ASP A N 1
ATOM 1080 C CA . ASP A 1 136 ? 14.570 18.816 -7.266 1.00 53.19 136 ASP A CA 1
ATOM 1081 C C . ASP A 1 136 ? 14.224 17.448 -7.889 1.00 53.19 136 ASP A C 1
ATOM 1083 O O . ASP A 1 136 ? 13.321 16.755 -7.412 1.00 53.19 136 ASP A O 1
ATOM 1087 N N . GLU A 1 137 ? 14.954 17.031 -8.929 1.00 51.53 137 GLU A N 1
ATOM 1088 C CA . GLU A 1 137 ? 14.792 15.734 -9.616 1.00 51.53 137 GLU A CA 1
ATOM 1089 C C . GLU A 1 137 ? 14.975 14.517 -8.685 1.00 51.53 137 GLU A C 1
ATOM 1091 O O . GLU A 1 137 ? 14.561 13.402 -9.015 1.00 51.53 137 GLU A O 1
ATOM 1096 N N . ARG A 1 138 ? 15.537 14.723 -7.485 1.00 53.16 138 ARG A N 1
ATOM 1097 C CA . ARG A 1 138 ? 15.695 13.707 -6.432 1.00 53.16 138 ARG A CA 1
ATOM 1098 C C . ARG A 1 138 ? 14.384 13.144 -5.866 1.00 53.16 138 ARG A C 1
ATOM 1100 O O . ARG A 1 138 ? 14.442 12.174 -5.116 1.00 53.16 138 ARG A O 1
ATOM 1107 N N . TYR A 1 139 ? 13.222 13.709 -6.203 1.00 62.03 139 TYR A N 1
ATOM 1108 C CA . TYR A 1 139 ? 11.931 13.246 -5.673 1.00 62.03 139 TYR A CA 1
ATOM 1109 C C . TYR A 1 139 ? 11.399 11.969 -6.333 1.00 62.03 139 TYR A C 1
ATOM 1111 O O . TYR A 1 139 ? 10.606 11.249 -5.731 1.00 62.03 139 TYR A O 1
ATOM 1119 N N . PHE A 1 140 ? 11.845 11.657 -7.550 1.00 63.62 140 PHE A N 1
ATOM 1120 C CA . PHE A 1 140 ? 11.530 10.375 -8.167 1.00 63.62 140 PHE A CA 1
ATOM 1121 C C . PHE A 1 140 ? 12.439 9.298 -7.555 1.00 63.62 140 PHE A C 1
ATOM 1123 O O . PHE A 1 140 ? 13.641 9.218 -7.844 1.00 63.62 140 PHE A O 1
ATOM 1130 N N . ASP A 1 141 ? 11.885 8.485 -6.657 1.00 73.81 141 ASP A N 1
ATOM 1131 C CA . ASP A 1 141 ? 12.543 7.259 -6.200 1.00 73.81 141 ASP A CA 1
ATOM 1132 C C . ASP A 1 141 ? 12.732 6.317 -7.401 1.00 73.81 141 ASP A C 1
ATOM 1134 O O . ASP A 1 141 ? 11.883 6.261 -8.288 1.00 73.81 141 ASP A O 1
ATOM 1138 N N . TYR A 1 142 ? 13.875 5.626 -7.469 1.00 75.38 142 TYR A N 1
ATOM 1139 C CA . TYR A 1 142 ? 14.273 4.836 -8.644 1.00 75.38 142 TYR A CA 1
ATOM 1140 C C . TYR A 1 142 ? 13.186 3.835 -9.066 1.00 75.38 142 TYR A C 1
ATOM 1142 O O . TYR A 1 142 ? 12.805 3.796 -10.233 1.00 75.38 142 TYR A O 1
ATOM 1150 N N . TYR A 1 143 ? 12.626 3.093 -8.111 1.00 76.00 143 TYR A N 1
ATOM 1151 C CA . TYR A 1 143 ? 11.633 2.056 -8.397 1.00 76.00 143 TYR A CA 1
ATOM 1152 C C . TYR A 1 143 ? 10.215 2.620 -8.528 1.00 76.00 143 TYR A C 1
ATOM 1154 O O . TYR A 1 143 ? 9.390 2.061 -9.247 1.00 76.00 143 TYR A O 1
ATOM 1162 N N . GLU A 1 144 ? 9.926 3.747 -7.867 1.00 78.62 144 GLU A N 1
ATOM 1163 C CA . GLU A 1 144 ? 8.653 4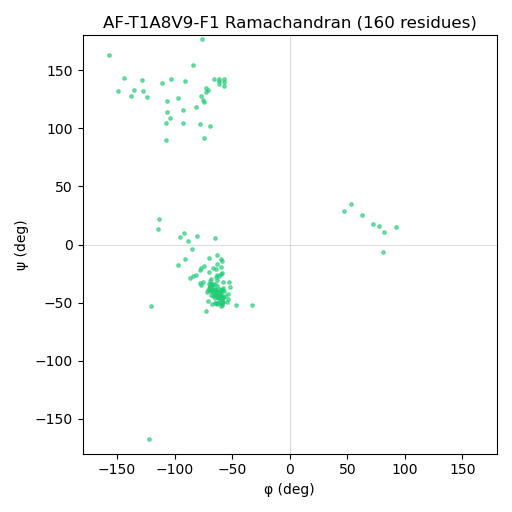.464 -8.043 1.00 78.62 144 GLU A CA 1
ATOM 1164 C C . GLU A 1 144 ? 8.549 5.127 -9.422 1.00 78.62 144 GLU A C 1
ATOM 1166 O O . GLU A 1 144 ? 7.451 5.354 -9.915 1.00 78.62 144 GLU A O 1
ATOM 1171 N N . ALA A 1 145 ? 9.688 5.405 -10.059 1.00 80.88 145 ALA A N 1
ATOM 1172 C CA . ALA A 1 145 ? 9.779 5.851 -11.445 1.00 80.88 145 ALA A CA 1
ATOM 1173 C C . ALA A 1 145 ? 9.858 4.704 -12.465 1.00 80.88 145 ALA A C 1
ATOM 1175 O O . ALA A 1 145 ? 10.047 4.969 -13.651 1.00 80.88 145 ALA A O 1
ATOM 1176 N N . GLY A 1 146 ? 9.772 3.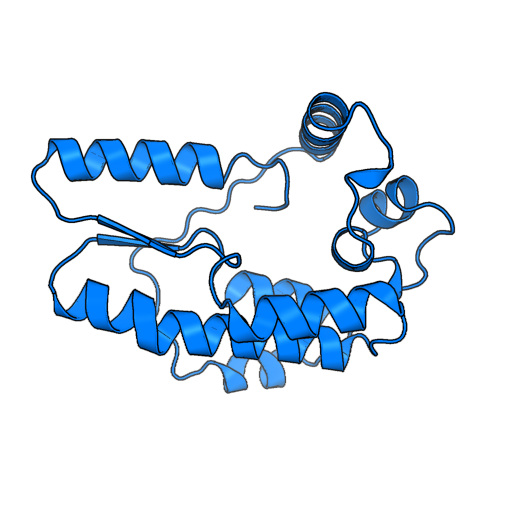445 -12.025 1.00 84.00 146 GLY A N 1
ATOM 1177 C CA . GLY A 1 146 ? 9.887 2.281 -12.905 1.00 84.00 146 GLY A CA 1
ATOM 1178 C C . GLY A 1 146 ? 11.246 2.166 -13.600 1.00 84.00 146 GLY A C 1
ATOM 1179 O O . GLY A 1 146 ? 11.331 1.585 -14.677 1.00 84.00 146 GLY A O 1
ATOM 1180 N N . MET A 1 147 ? 12.317 2.734 -13.032 1.00 84.31 147 MET A N 1
ATOM 1181 C CA . MET A 1 147 ? 13.643 2.701 -13.666 1.00 84.31 147 MET A CA 1
ATOM 1182 C C . MET A 1 147 ? 14.193 1.279 -13.805 1.00 84.31 147 MET A C 1
ATOM 1184 O O . MET A 1 147 ? 14.977 1.014 -14.711 1.00 84.31 147 MET A O 1
ATOM 1188 N N . ASP A 1 148 ? 13.761 0.367 -12.935 1.00 84.06 148 ASP A N 1
ATOM 1189 C CA . ASP A 1 148 ? 14.075 -1.061 -12.985 1.00 84.06 148 ASP A CA 1
ATOM 1190 C C . ASP A 1 148 ? 13.524 -1.756 -14.241 1.00 84.06 148 ASP A C 1
ATOM 1192 O O . ASP A 1 148 ? 14.051 -2.782 -14.664 1.00 84.06 148 ASP A O 1
ATOM 1196 N N . LEU A 1 149 ? 12.510 -1.168 -14.880 1.00 85.44 149 LEU A N 1
ATOM 1197 C CA . LEU A 1 149 ? 11.925 -1.656 -16.129 1.00 85.44 149 LEU A CA 1
ATOM 1198 C C . LEU A 1 149 ? 12.682 -1.167 -17.377 1.00 85.44 149 LEU A C 1
ATOM 1200 O O . LEU A 1 149 ? 12.342 -1.565 -18.488 1.00 85.44 149 LEU A O 1
ATOM 1204 N N . ASN A 1 150 ? 13.701 -0.310 -17.217 1.00 85.81 150 ASN A N 1
ATOM 1205 C CA . ASN A 1 150 ? 14.489 0.276 -18.309 1.00 85.81 150 ASN A CA 1
ATOM 1206 C C . ASN A 1 150 ? 13.641 0.971 -19.399 1.00 85.81 150 ASN A C 1
ATOM 1208 O O . ASN A 1 150 ? 13.998 0.953 -20.576 1.00 85.81 150 ASN A O 1
ATOM 1212 N N . LEU A 1 151 ? 12.529 1.612 -19.015 1.00 86.31 151 LEU A N 1
ATOM 1213 C CA . LEU A 1 151 ? 11.609 2.277 -19.953 1.00 86.31 151 LEU A CA 1
ATOM 1214 C C . LEU A 1 151 ? 12.212 3.546 -20.575 1.00 86.31 151 LEU A C 1
ATOM 1216 O O . LEU A 1 151 ? 11.934 3.870 -21.727 1.00 86.31 151 LEU A O 1
ATOM 1220 N N . ALA A 1 152 ? 13.039 4.274 -19.817 1.00 88.69 152 ALA A N 1
ATOM 1221 C CA . ALA A 1 152 ? 13.752 5.460 -20.284 1.00 88.69 152 ALA A CA 1
ATOM 1222 C C . ALA A 1 152 ? 15.009 5.745 -19.444 1.00 88.69 152 ALA A C 1
ATOM 1224 O O . ALA A 1 152 ? 15.147 5.284 -18.313 1.00 88.69 152 ALA A O 1
ATOM 1225 N N . GLY A 1 153 ? 15.916 6.573 -19.977 1.00 83.69 153 GLY A N 1
ATOM 1226 C CA . GLY A 1 153 ? 17.172 6.933 -19.301 1.00 83.69 153 GLY A CA 1
ATOM 1227 C C . GLY A 1 153 ? 17.037 7.971 -18.177 1.00 83.69 153 GLY A C 1
ATOM 1228 O O . GLY A 1 153 ? 17.911 8.058 -17.316 1.00 83.69 153 GLY A O 1
ATOM 1229 N N . ARG A 1 154 ? 15.955 8.762 -18.154 1.00 84.56 154 ARG A N 1
ATOM 1230 C CA . ARG A 1 154 ? 15.682 9.748 -17.092 1.00 84.56 154 ARG A CA 1
ATOM 1231 C C . ARG A 1 154 ? 14.487 9.311 -16.256 1.00 84.56 154 ARG A C 1
ATOM 1233 O O . ARG A 1 154 ? 13.459 8.933 -16.807 1.00 84.56 154 ARG A O 1
ATOM 1240 N N . LYS A 1 155 ? 14.575 9.490 -14.934 1.00 82.12 155 LYS A N 1
ATOM 1241 C CA . LYS A 1 155 ? 13.510 9.127 -13.979 1.00 82.12 155 LYS A CA 1
ATOM 1242 C C . LYS A 1 155 ? 12.152 9.729 -14.308 1.00 82.12 155 LYS A C 1
ATOM 1244 O O . LYS A 1 155 ? 11.147 9.040 -14.233 1.00 82.12 155 LYS A O 1
ATOM 1249 N N . LYS A 1 156 ? 12.125 11.004 -14.696 1.00 81.81 156 LYS A N 1
ATOM 1250 C CA . LYS A 1 156 ? 10.883 11.679 -15.080 1.00 81.81 156 LYS A CA 1
ATOM 1251 C C . LYS A 1 156 ? 10.235 11.025 -16.302 1.00 81.81 156 LYS A C 1
ATOM 1253 O O . LYS A 1 156 ? 9.030 10.828 -16.297 1.00 81.81 156 LYS A O 1
ATOM 1258 N N . ASP A 1 157 ? 11.028 10.700 -17.319 1.00 84.06 157 ASP A N 1
ATOM 1259 C CA . ASP A 1 157 ? 10.526 10.092 -18.554 1.00 84.06 157 ASP A CA 1
ATOM 1260 C C . ASP A 1 157 ? 10.081 8.647 -18.297 1.00 84.06 157 ASP A C 1
ATOM 1262 O O . ASP A 1 157 ? 9.031 8.231 -18.768 1.00 84.06 157 ASP A O 1
ATOM 1266 N N . SER A 1 158 ? 10.833 7.909 -17.475 1.00 86.00 158 SER A N 1
ATOM 1267 C CA . SER A 1 158 ? 10.470 6.552 -17.060 1.00 86.00 158 SER A CA 1
ATOM 1268 C C . SER A 1 158 ? 9.165 6.546 -16.261 1.00 86.00 158 SER A C 1
ATOM 1270 O O . SER A 1 158 ? 8.280 5.757 -16.560 1.00 86.00 158 SER A O 1
ATOM 1272 N N . PHE A 1 159 ? 8.986 7.492 -15.331 1.00 83.50 159 PHE A N 1
ATOM 1273 C CA . PHE A 1 159 ? 7.744 7.658 -14.566 1.00 83.50 159 PHE A CA 1
ATOM 1274 C C . PHE A 1 159 ? 6.528 7.984 -15.448 1.00 83.50 159 PHE A C 1
ATOM 1276 O O . PHE A 1 159 ? 5.404 7.713 -15.052 1.00 83.50 159 PHE A O 1
ATOM 1283 N N . VAL A 1 160 ? 6.728 8.602 -16.618 1.00 84.00 160 VAL A N 1
ATOM 1284 C CA . VAL A 1 160 ? 5.639 8.889 -17.570 1.00 84.00 160 VAL A CA 1
ATOM 1285 C C . VAL A 1 160 ? 5.189 7.629 -18.311 1.00 84.00 160 VAL A C 1
ATOM 1287 O O . VAL A 1 160 ? 4.025 7.527 -18.683 1.00 84.00 160 VAL A O 1
ATOM 1290 N N . LEU A 1 161 ? 6.116 6.704 -18.562 1.00 84.31 161 LEU A N 1
ATOM 1291 C CA . LEU A 1 161 ? 5.856 5.453 -19.277 1.00 84.31 161 LEU A CA 1
ATOM 1292 C C . LEU A 1 161 ? 5.369 4.328 -18.353 1.00 84.31 161 LEU A C 1
ATOM 1294 O O . LEU A 1 161 ? 4.682 3.423 -18.822 1.00 84.31 161 LEU A O 1
ATOM 1298 N N . TYR A 1 162 ? 5.784 4.378 -17.086 1.00 80.25 162 TYR A N 1
ATOM 1299 C CA . TYR A 1 162 ? 5.415 3.471 -16.000 1.00 80.25 162 TYR A CA 1
A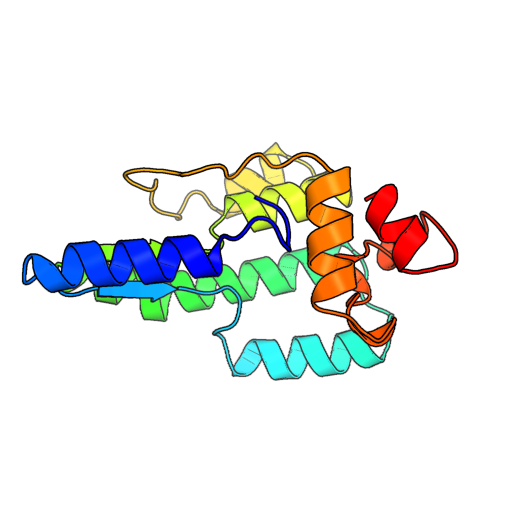TOM 1300 C C . TYR A 1 162 ? 3.952 3.638 -15.570 1.00 80.25 162 TYR A C 1
ATOM 1302 O O . TYR A 1 162 ? 3.277 2.596 -15.409 1.00 80.25 162 TYR A O 1
#

Radius of gyration: 16.59 Å; Cα contacts (8 Å, |Δi|>4): 161; chains: 1; bounding box: 40×38×39 Å

Mean predicted aligned error: 5.95 Å

Foldseek 3Di:
DAPQLCLVVVLVVVCVVVVVVVAAEDEAELPDDPVLVVVCVVVLVVLPDQLVNVLVSSVVSQVCCCVPPVVVCVVVVHHYHYSDHLVVSLVSCVVSPHDNVVSVVVCPVPDDDPDDDDSDDDPVSSLVSQVVVPPDLVSQRCVSLVVSVVPDPGSSNSNVVD